Protein AF-A0A843VRI3-F1 (afdb_monomer_lite)

Secondary structure (DSSP, 8-state):
------HHHHHHHT---SS-S--EEEETSTTSEEEETT--GGG-EEEEEEEPTTS-EEEEEEE--TT--S-------TT--TTTTHHHHHHHHH-

Foldseek 3Di:
DDDCPDPVVVVVQADADVVHLWDWDADPPDPGFIDIPPDDPVQQKGWDFDADPVRDTDIDIDGDAPPDPDDDDDDDGGNYDVNVCVVVSSVVNVD

Radius of gyration: 16.34 Å; chains: 1; bounding box: 32×33×50 Å

pLDDT: mean 81.92, std 13.74, range [41.56, 94.38]

Structure (mmCIF, N/CA/C/O backbone):
data_AF-A0A843VRI3-F1
#
_entry.id   AF-A0A843VRI3-F1
#
loop_
_atom_site.group_PDB
_atom_site.id
_atom_site.type_symbol
_atom_site.label_atom_id
_atom_site.label_alt_id
_atom_site.label_comp_id
_atom_site.label_asym_id
_atom_site.label_entity_id
_atom_site.label_seq_id
_atom_site.pdbx_PDB_ins_code
_atom_site.Cartn_x
_atom_site.Cartn_y
_atom_site.Cartn_z
_atom_site.occupancy
_atom_site.B_iso_or_equiv
_atom_site.auth_seq_id
_atom_site.auth_comp_id
_atom_site.auth_asym_id
_atom_site.auth_atom_id
_atom_site.pdbx_PDB_model_num
ATOM 1 N N . MET A 1 1 ? -21.306 -11.605 30.593 1.00 41.56 1 MET A N 1
ATOM 2 C CA . MET A 1 1 ? -20.151 -10.973 31.266 1.00 41.56 1 MET A CA 1
ATOM 3 C C . MET A 1 1 ? -18.901 -11.431 30.526 1.00 41.56 1 MET A C 1
ATOM 5 O O . MET A 1 1 ? -18.430 -12.527 30.772 1.00 41.56 1 MET A O 1
ATOM 9 N N . GLY A 1 2 ? -18.467 -10.693 29.505 1.00 47.66 2 GLY A N 1
ATOM 10 C CA . GLY A 1 2 ? -17.396 -11.14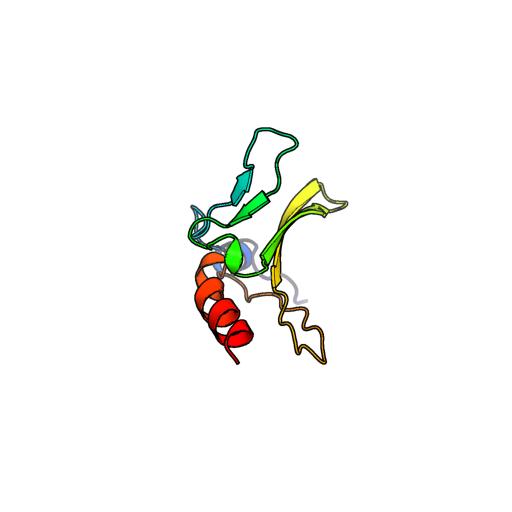8 28.613 1.00 47.66 2 GLY A CA 1
ATOM 11 C C . GLY A 1 2 ? -17.222 -10.186 27.453 1.00 47.66 2 GLY A C 1
ATOM 12 O O . GLY A 1 2 ? -17.830 -10.391 26.417 1.00 47.66 2 GLY A O 1
ATOM 13 N N . ASN A 1 3 ? -16.499 -9.089 27.677 1.00 48.75 3 ASN A N 1
ATOM 14 C CA . ASN A 1 3 ? -16.013 -8.213 26.605 1.00 48.75 3 ASN A CA 1
ATOM 15 C C . ASN A 1 3 ? -14.951 -7.238 27.131 1.00 48.75 3 ASN A C 1
ATOM 17 O O . ASN A 1 3 ? -15.012 -6.032 26.923 1.00 48.75 3 ASN A O 1
ATOM 21 N N . VAL A 1 4 ? -13.963 -7.774 27.849 1.00 49.62 4 VAL A N 1
ATOM 22 C CA . VAL A 1 4 ? -12.747 -7.027 28.183 1.00 49.62 4 VAL A CA 1
ATOM 23 C C . VAL A 1 4 ? -11.574 -7.771 27.566 1.00 49.62 4 VAL A C 1
ATOM 25 O O . VAL A 1 4 ? -10.781 -8.412 28.247 1.00 49.62 4 VAL A O 1
ATOM 28 N N . THR A 1 5 ? -11.471 -7.721 26.240 1.00 49.28 5 THR A N 1
ATOM 29 C CA . THR A 1 5 ? -10.162 -7.883 25.610 1.00 49.28 5 THR A CA 1
ATOM 30 C C . THR A 1 5 ? -9.326 -6.694 26.073 1.00 49.28 5 THR A C 1
ATOM 32 O O . THR A 1 5 ? -9.584 -5.555 25.688 1.00 49.28 5 THR A O 1
ATOM 35 N N . SER A 1 6 ? -8.403 -6.958 26.998 1.00 58.84 6 SER A N 1
ATOM 36 C CA . SER A 1 6 ? -7.466 -5.991 27.571 1.00 58.84 6 SER A CA 1
ATOM 37 C C . SER A 1 6 ? -6.903 -5.060 26.489 1.00 58.84 6 SER A C 1
ATOM 39 O O . SER A 1 6 ? -6.397 -5.527 25.468 1.00 58.84 6 SER A O 1
ATOM 41 N N . SER A 1 7 ? -6.954 -3.744 26.718 1.00 59.06 7 SER A N 1
ATOM 42 C CA . SER A 1 7 ? -6.395 -2.721 25.816 1.00 59.06 7 SER A CA 1
ATOM 43 C C . SER A 1 7 ? -4.907 -2.941 25.511 1.00 59.06 7 SER A C 1
ATOM 45 O O . SER A 1 7 ? -4.405 -2.464 24.498 1.00 59.06 7 SER A O 1
ATOM 47 N N . VAL A 1 8 ? -4.210 -3.698 26.361 1.00 58.34 8 VAL A N 1
ATOM 48 C CA . VAL A 1 8 ? -2.820 -4.119 26.177 1.00 58.34 8 VAL A CA 1
ATOM 49 C C . VAL A 1 8 ? -2.715 -5.250 25.152 1.00 58.34 8 VAL A C 1
ATOM 51 O O . VAL A 1 8 ? -1.881 -5.169 24.259 1.00 58.34 8 VAL A O 1
ATOM 54 N N . ALA A 1 9 ? -3.589 -6.260 25.207 1.00 55.56 9 ALA A N 1
ATOM 55 C CA . ALA A 1 9 ? -3.618 -7.335 24.211 1.00 55.56 9 ALA A CA 1
ATOM 56 C C . ALA A 1 9 ? -3.995 -6.806 22.818 1.00 55.56 9 ALA A C 1
ATOM 58 O O . ALA A 1 9 ? -3.418 -7.245 21.829 1.00 55.56 9 ALA A O 1
ATOM 59 N N . ALA A 1 10 ? -4.889 -5.810 22.750 1.00 58.91 10 ALA A N 1
ATOM 60 C CA . ALA A 1 10 ? -5.132 -5.067 21.518 1.00 58.91 10 ALA A CA 1
ATOM 61 C C . ALA A 1 10 ? -3.839 -4.386 21.045 1.00 58.91 10 ALA A C 1
ATOM 63 O O . ALA A 1 10 ? -3.368 -4.667 19.953 1.00 58.91 10 ALA A O 1
ATOM 64 N N . LYS A 1 11 ? -3.188 -3.577 21.888 1.00 56.34 11 LYS A N 1
ATOM 65 C CA . LYS A 1 11 ? -1.933 -2.911 21.508 1.00 56.34 11 LYS A CA 1
ATOM 66 C C . LYS A 1 11 ? -0.888 -3.893 20.953 1.00 56.34 11 LYS A C 1
ATOM 68 O O . LYS A 1 11 ? -0.366 -3.628 19.883 1.00 56.34 11 LYS A O 1
ATOM 73 N N . PHE A 1 12 ? -0.675 -5.054 21.583 1.00 50.97 12 PHE A N 1
ATOM 74 C CA . PHE A 1 12 ? 0.296 -6.064 21.126 1.00 50.97 12 PHE A CA 1
ATOM 75 C C . PHE A 1 12 ? -0.115 -6.890 19.898 1.00 50.97 12 PHE A C 1
ATOM 77 O O . PHE A 1 12 ? 0.762 -7.328 19.160 1.00 50.97 12 PHE A O 1
ATOM 84 N N . ALA A 1 13 ? -1.409 -7.093 19.643 1.00 53.44 13 ALA A N 1
ATOM 85 C CA . ALA A 1 13 ? -1.882 -7.821 18.462 1.00 53.44 13 ALA A CA 1
ATOM 86 C C . ALA A 1 13 ? -1.879 -6.970 17.175 1.00 53.44 13 ALA A C 1
ATOM 88 O O . ALA A 1 13 ? -2.104 -7.507 16.091 1.00 53.44 13 ALA A O 1
ATOM 89 N N . PHE A 1 14 ? -1.644 -5.655 17.290 1.00 59.28 14 PHE A N 1
ATOM 90 C CA . PHE A 1 14 ? -1.824 -4.680 16.211 1.00 59.28 14 PHE A CA 1
ATOM 91 C C . PHE A 1 14 ? -0.635 -3.723 16.042 1.00 59.28 14 PHE A C 1
ATOM 93 O O . PHE A 1 14 ? -0.859 -2.597 15.614 1.00 59.28 14 PHE A O 1
ATOM 100 N N . PHE A 1 15 ? 0.602 -4.105 16.380 1.00 65.50 15 PHE A N 1
ATOM 101 C CA . PHE A 1 15 ? 1.770 -3.270 16.067 1.00 65.50 15 PHE A CA 1
ATOM 102 C C . PHE A 1 15 ? 2.259 -3.574 14.642 1.00 65.50 15 PHE A C 1
ATOM 104 O O . PHE A 1 15 ? 3.001 -4.542 14.464 1.00 65.50 15 PHE A O 1
ATOM 111 N N . PRO A 1 16 ? 1.839 -2.814 13.607 1.00 68.25 16 PRO A N 1
ATOM 112 C CA . PRO A 1 16 ? 2.550 -2.834 12.339 1.00 68.25 16 PRO A CA 1
ATOM 113 C C . PRO A 1 16 ? 3.996 -2.357 12.559 1.00 68.25 16 PRO A C 1
ATOM 115 O O . PRO A 1 16 ? 4.288 -1.740 13.590 1.00 68.25 16 PRO A O 1
ATOM 118 N N . PRO A 1 17 ? 4.899 -2.626 11.608 1.00 78.25 17 PRO A N 1
ATOM 119 C CA . PRO A 1 17 ? 6.267 -2.127 11.667 1.00 78.25 17 PRO A CA 1
ATOM 120 C C . PRO A 1 17 ? 6.318 -0.614 11.937 1.00 78.25 17 PRO A C 1
ATOM 122 O O . PRO A 1 17 ? 5.616 0.161 11.283 1.00 78.25 17 PRO A O 1
ATOM 125 N N . ASP A 1 18 ? 7.146 -0.206 12.902 1.00 80.94 18 ASP A N 1
ATOM 126 C CA . ASP A 1 18 ? 7.454 1.196 13.196 1.00 80.94 18 ASP A CA 1
ATOM 127 C C . ASP A 1 18 ? 8.987 1.380 13.236 1.00 80.94 18 ASP A C 1
ATOM 129 O O . ASP A 1 18 ? 9.639 0.841 14.138 1.00 80.94 18 ASP A 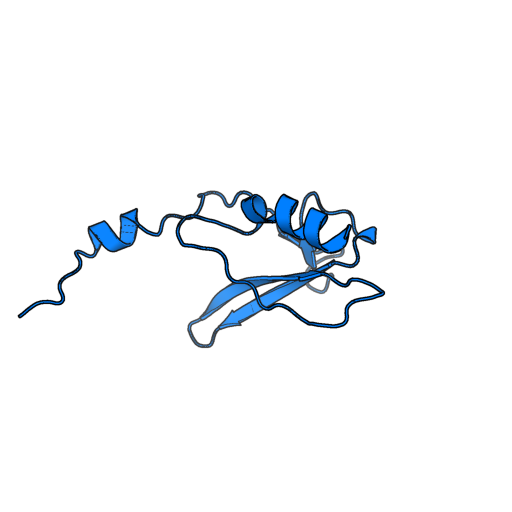O 1
ATOM 133 N N . PRO A 1 19 ? 9.592 2.075 12.252 1.00 87.00 19 PRO A N 1
ATOM 134 C CA . PRO A 1 19 ? 8.933 2.747 11.130 1.00 87.00 19 PRO A CA 1
ATOM 135 C C . PRO A 1 19 ? 8.316 1.755 10.119 1.00 87.00 19 PRO A C 1
ATOM 137 O O . PRO A 1 19 ? 8.755 0.602 10.051 1.00 87.00 19 PRO A O 1
ATOM 140 N N . PRO A 1 20 ? 7.333 2.192 9.304 1.00 89.19 20 PRO A N 1
ATOM 141 C CA . PRO A 1 20 ? 6.782 1.374 8.227 1.00 89.19 20 PRO A CA 1
ATOM 142 C C . PRO A 1 20 ? 7.880 0.846 7.302 1.00 89.19 20 PRO A C 1
ATOM 144 O O . PRO A 1 20 ? 8.840 1.554 6.994 1.00 89.19 20 PRO A O 1
ATOM 147 N N . THR A 1 21 ? 7.718 -0.372 6.791 1.00 91.62 21 THR A N 1
ATOM 148 C CA . THR A 1 21 ? 8.691 -0.989 5.872 1.00 91.62 21 THR A CA 1
ATOM 149 C C . THR A 1 21 ? 8.587 -0.463 4.439 1.00 91.62 21 THR A C 1
ATOM 151 O O . THR A 1 21 ? 9.314 -0.905 3.551 1.00 91.62 21 THR A O 1
ATOM 154 N N . TYR A 1 22 ? 7.701 0.506 4.204 1.00 92.12 22 TYR A N 1
ATOM 155 C CA . TYR A 1 22 ? 7.511 1.170 2.925 1.00 92.12 22 TYR A CA 1
ATOM 156 C C . TYR A 1 22 ? 7.620 2.688 3.045 1.00 92.12 22 TYR A C 1
ATOM 158 O O . TYR A 1 22 ? 7.321 3.282 4.079 1.00 92.12 22 TYR A O 1
ATOM 166 N N . GLY A 1 23 ? 8.002 3.323 1.938 1.00 92.06 23 GLY A N 1
ATOM 167 C CA . GLY A 1 23 ? 8.016 4.775 1.797 1.00 92.06 23 GLY A CA 1
ATOM 168 C C . GLY A 1 23 ? 7.025 5.233 0.735 1.00 92.06 23 GLY A C 1
ATOM 169 O O . GLY A 1 23 ? 6.867 4.580 -0.296 1.00 92.06 23 GLY A O 1
ATOM 170 N N . VAL A 1 24 ? 6.390 6.380 0.962 1.00 92.31 24 VAL A N 1
ATOM 171 C CA . VAL A 1 24 ? 5.593 7.077 -0.053 1.00 92.31 24 VAL A CA 1
ATOM 172 C C . VAL A 1 24 ? 6.102 8.501 -0.166 1.00 92.31 24 VAL A C 1
ATOM 174 O O . VAL A 1 24 ? 6.293 9.172 0.846 1.00 92.31 24 VAL A O 1
ATOM 177 N N . PHE A 1 25 ? 6.316 8.966 -1.391 1.00 90.81 25 PHE A N 1
ATOM 178 C CA . PHE A 1 25 ? 6.788 10.320 -1.657 1.00 90.81 25 PHE A CA 1
ATOM 179 C C . PHE A 1 25 ? 6.021 10.942 -2.821 1.00 90.81 25 PHE A C 1
ATOM 181 O O . PHE A 1 25 ? 5.449 10.232 -3.649 1.00 90.81 25 PHE A O 1
ATOM 188 N N . ARG A 1 26 ? 5.990 12.276 -2.871 1.00 90.75 26 ARG A N 1
ATOM 189 C CA . ARG A 1 26 ? 5.444 13.022 -4.007 1.00 90.75 26 ARG A CA 1
ATOM 190 C C . ARG A 1 26 ? 6.568 13.448 -4.933 1.00 90.75 26 ARG A C 1
ATOM 192 O O . ARG A 1 26 ? 7.539 14.055 -4.484 1.00 90.75 26 ARG A O 1
ATOM 199 N N . GLU A 1 27 ? 6.427 13.150 -6.217 1.00 83.50 27 GLU A N 1
ATOM 200 C CA . GLU A 1 27 ? 7.334 13.662 -7.242 1.00 83.50 27 GLU A CA 1
ATOM 201 C C . GLU A 1 27 ? 6.860 15.052 -7.692 1.00 83.50 27 GLU A C 1
ATOM 203 O O . GLU A 1 27 ? 5.738 15.197 -8.168 1.00 83.50 27 GLU A O 1
ATOM 208 N N . GLY A 1 28 ? 7.701 16.083 -7.541 1.00 80.25 28 GLY A N 1
ATOM 209 C CA . GLY A 1 28 ? 7.400 17.441 -8.023 1.00 80.25 28 GLY A CA 1
ATOM 210 C C . GLY A 1 28 ? 6.726 18.395 -7.025 1.00 80.25 28 GLY A C 1
ATOM 211 O O . GLY A 1 28 ? 6.268 19.456 -7.436 1.00 80.25 28 GLY A O 1
ATOM 212 N N . GLY A 1 29 ? 6.693 18.069 -5.727 1.00 77.88 29 GLY A N 1
ATOM 213 C CA . GLY A 1 29 ? 6.146 18.942 -4.674 1.00 77.88 29 GLY A CA 1
ATOM 214 C C . GLY A 1 29 ? 4.756 18.523 -4.187 1.00 77.88 29 GLY A C 1
ATOM 215 O O . GLY A 1 29 ? 4.346 17.380 -4.381 1.00 77.88 29 GLY A O 1
ATOM 216 N N . ASP A 1 30 ? 4.036 19.425 -3.516 1.00 76.75 30 ASP A N 1
ATOM 217 C CA . ASP A 1 30 ? 2.788 19.087 -2.808 1.00 76.75 30 ASP A CA 1
ATOM 218 C C . ASP A 1 30 ? 1.634 18.638 -3.718 1.00 76.75 30 ASP A C 1
ATOM 220 O O . ASP A 1 30 ? 0.835 17.799 -3.298 1.00 76.75 30 ASP A O 1
ATOM 224 N N . ASP A 1 31 ? 1.609 19.098 -4.970 1.00 78.81 31 ASP A N 1
ATOM 225 C CA . ASP A 1 31 ? 0.632 18.686 -5.993 1.00 78.81 31 ASP A CA 1
ATOM 226 C C . ASP A 1 31 ? 1.136 17.528 -6.875 1.00 78.81 31 ASP A C 1
ATOM 228 O O . ASP A 1 31 ? 0.493 17.124 -7.847 1.00 78.81 31 ASP A O 1
ATOM 232 N N . GLY A 1 32 ? 2.306 16.986 -6.537 1.00 82.12 32 GLY A N 1
ATOM 233 C CA . GLY A 1 32 ? 2.937 15.876 -7.230 1.00 82.12 32 GLY A CA 1
ATOM 234 C C . GLY A 1 32 ? 2.177 14.559 -7.094 1.00 82.12 32 GLY A C 1
ATOM 235 O O . GLY A 1 32 ? 1.516 14.287 -6.084 1.00 82.12 32 GLY A O 1
ATOM 236 N N . ARG A 1 33 ? 2.318 13.683 -8.097 1.00 86.75 33 ARG A N 1
ATOM 237 C CA . ARG A 1 33 ? 1.800 12.310 -8.015 1.00 86.75 33 ARG A CA 1
ATOM 238 C C . ARG A 1 33 ? 2.513 11.569 -6.882 1.00 86.75 33 ARG A C 1
ATOM 240 O O . ARG A 1 33 ? 3.693 11.795 -6.624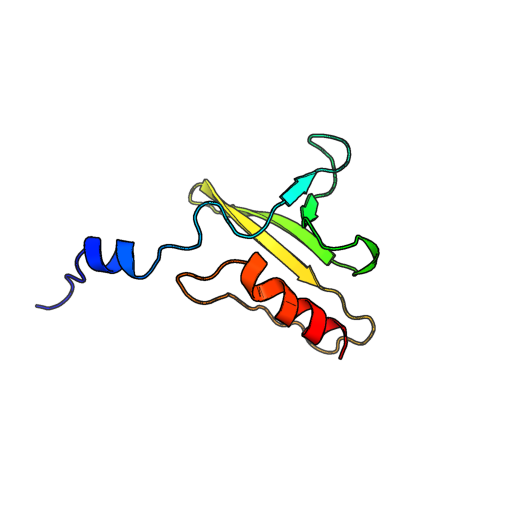 1.00 86.75 33 ARG A O 1
ATOM 247 N N . LEU A 1 34 ? 1.784 10.695 -6.189 1.00 91.62 34 LEU A N 1
ATOM 248 C CA . LEU A 1 34 ? 2.352 9.840 -5.149 1.00 91.62 34 LEU A CA 1
ATOM 249 C C . LEU A 1 34 ? 3.021 8.612 -5.771 1.00 91.62 34 LEU A C 1
ATOM 251 O O . LEU A 1 34 ? 2.455 7.962 -6.653 1.00 91.62 34 LEU A O 1
ATOM 255 N N . HIS A 1 35 ? 4.195 8.274 -5.249 1.00 90.38 35 HIS A N 1
ATOM 256 C CA . HIS A 1 35 ? 4.999 7.126 -5.649 1.00 90.38 35 HIS A CA 1
ATOM 257 C C . HIS A 1 35 ? 5.339 6.265 -4.441 1.00 90.38 35 HIS A C 1
ATOM 259 O O . HIS A 1 35 ? 5.524 6.764 -3.331 1.00 90.38 35 HIS A O 1
ATOM 265 N N . PHE A 1 36 ? 5.440 4.960 -4.679 1.00 91.25 36 PHE A N 1
ATOM 266 C CA . PHE A 1 36 ? 5.842 3.983 -3.680 1.00 91.25 36 PHE A CA 1
ATOM 267 C C . PHE A 1 36 ? 7.346 3.736 -3.820 1.00 91.25 36 PHE A C 1
ATOM 269 O O . PHE A 1 36 ? 7.829 3.404 -4.904 1.00 91.25 36 PHE A O 1
ATOM 276 N N . ALA A 1 37 ? 8.101 3.916 -2.741 1.00 88.25 37 ALA A N 1
ATOM 277 C CA . ALA A 1 37 ? 9.548 3.740 -2.748 1.00 88.25 37 ALA A CA 1
ATOM 278 C C . ALA A 1 37 ? 9.930 2.299 -3.120 1.00 88.25 37 ALA A C 1
ATOM 280 O O . ALA A 1 37 ? 9.360 1.342 -2.607 1.00 88.25 37 ALA A O 1
ATOM 281 N N . GLY A 1 38 ? 10.897 2.146 -4.028 1.00 81.81 38 GLY A N 1
ATOM 282 C CA . GLY A 1 38 ? 11.331 0.833 -4.520 1.00 81.81 38 GLY A CA 1
ATOM 283 C C . GLY A 1 38 ? 10.430 0.215 -5.597 1.00 81.81 38 GLY A C 1
ATOM 284 O O . GLY A 1 38 ? 10.758 -0.848 -6.121 1.00 81.81 38 GLY A O 1
ATOM 285 N N . VAL A 1 39 ? 9.333 0.877 -5.982 1.00 83.81 39 VAL A N 1
ATOM 286 C CA . VAL A 1 39 ? 8.496 0.472 -7.118 1.00 83.81 39 VAL A CA 1
ATOM 287 C C . VAL A 1 39 ? 8.744 1.411 -8.284 1.00 83.81 39 VAL A C 1
ATOM 289 O O . VAL A 1 39 ? 8.424 2.597 -8.234 1.00 83.81 39 VAL A O 1
ATOM 292 N N . SER A 1 40 ? 9.307 0.865 -9.355 1.00 74.00 40 SER A N 1
ATOM 293 C CA . SER A 1 40 ? 9.518 1.600 -10.595 1.00 74.00 40 SER A CA 1
ATOM 294 C C . SER A 1 40 ? 8.178 2.035 -11.217 1.00 74.00 40 SER A C 1
ATOM 296 O O . SER A 1 40 ? 7.189 1.294 -11.197 1.00 74.00 40 SER A O 1
ATOM 298 N N . ALA A 1 41 ? 8.129 3.258 -11.757 1.00 65.94 41 ALA A N 1
ATOM 299 C CA . ALA A 1 41 ? 6.900 3.877 -12.271 1.00 65.94 41 ALA A CA 1
ATOM 300 C C . ALA A 1 41 ? 6.268 3.125 -13.465 1.00 65.94 41 ALA A C 1
ATOM 302 O O . ALA A 1 41 ? 5.074 3.262 -13.729 1.00 65.94 41 ALA A O 1
ATOM 303 N N . ASP A 1 42 ? 7.043 2.290 -14.156 1.00 67.12 42 ASP A N 1
ATOM 304 C CA . ASP A 1 42 ? 6.624 1.405 -15.250 1.00 67.12 42 ASP A CA 1
ATOM 305 C C . ASP A 1 42 ? 5.741 0.232 -14.786 1.00 67.12 42 ASP A C 1
ATOM 307 O O . ASP A 1 42 ? 5.083 -0.424 -15.600 1.00 67.12 42 ASP A O 1
ATOM 311 N N . LYS A 1 43 ? 5.654 -0.032 -13.475 1.00 68.81 43 LYS A N 1
ATOM 312 C CA . LYS A 1 43 ? 4.829 -1.130 -12.950 1.00 68.81 43 LYS A CA 1
ATOM 313 C C . LYS A 1 43 ? 3.316 -0.878 -13.013 1.00 68.81 43 LYS A C 1
ATOM 315 O O . LYS A 1 43 ? 2.5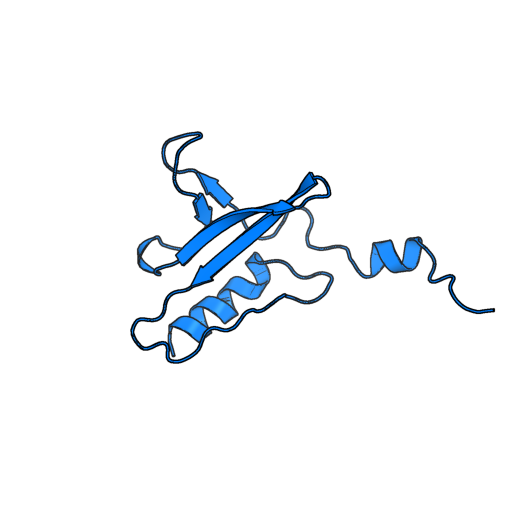63 -1.778 -12.646 1.00 68.81 43 LYS A O 1
ATOM 320 N N . ASN A 1 44 ? 2.854 0.251 -13.566 1.00 83.75 44 ASN A N 1
ATOM 321 C CA . ASN A 1 44 ? 1.432 0.625 -13.663 1.00 83.75 44 ASN A CA 1
ATOM 322 C C . ASN A 1 44 ? 0.726 0.602 -12.299 1.00 83.75 44 ASN A C 1
ATOM 324 O O . ASN A 1 44 ? -0.359 0.032 -12.150 1.00 83.75 44 ASN A O 1
ATOM 328 N N . VAL A 1 45 ? 1.375 1.206 -11.305 1.00 89.69 45 VAL A N 1
ATOM 329 C CA . VAL A 1 45 ? 0.859 1.325 -9.941 1.00 89.69 45 VAL A CA 1
ATOM 330 C C . VAL A 1 45 ? 0.455 2.764 -9.683 1.00 89.69 45 VAL A C 1
ATOM 332 O O . VAL A 1 45 ? 1.244 3.683 -9.905 1.00 89.69 45 VAL A O 1
ATOM 335 N N . ASP A 1 46 ? -0.761 2.957 -9.189 1.00 91.00 46 ASP A N 1
ATOM 336 C CA . ASP A 1 46 ? -1.196 4.229 -8.623 1.00 91.00 46 ASP A CA 1
ATOM 337 C C . ASP A 1 46 ? -1.145 4.161 -7.106 1.00 91.00 46 ASP A C 1
ATOM 339 O O . ASP A 1 46 ? -1.651 3.215 -6.501 1.00 91.00 46 ASP A O 1
ATOM 343 N N . VAL A 1 47 ? -0.550 5.173 -6.485 1.00 93.12 47 VAL A N 1
ATOM 344 C CA . VAL A 1 47 ? -0.529 5.309 -5.031 1.00 93.12 47 VAL A CA 1
ATOM 345 C C . VAL A 1 47 ? -1.506 6.400 -4.631 1.00 93.12 47 VAL A C 1
ATOM 347 O O . VAL A 1 47 ? -1.517 7.489 -5.203 1.00 93.12 47 VAL A O 1
ATOM 350 N N . HIS A 1 48 ? -2.322 6.106 -3.629 1.00 92.75 48 HIS A N 1
ATOM 351 C CA . HIS A 1 48 ? -3.330 7.010 -3.103 1.00 92.75 48 HIS A CA 1
ATOM 352 C C . HIS A 1 48 ? -3.123 7.213 -1.608 1.00 92.75 48 HIS A C 1
ATOM 354 O O . HIS A 1 48 ? -2.801 6.273 -0.882 1.00 92.75 48 HIS A O 1
ATOM 360 N N . LEU A 1 49 ? -3.358 8.441 -1.152 1.00 93.00 49 LEU A N 1
ATOM 361 C CA . LEU A 1 49 ? -3.475 8.774 0.260 1.00 93.00 49 LEU A CA 1
ATOM 362 C C . LEU A 1 49 ? -4.935 9.133 0.530 1.00 93.00 49 LEU A C 1
ATOM 364 O O . LEU A 1 49 ? -5.427 10.150 0.049 1.00 93.00 49 LEU A O 1
ATOM 368 N N . LEU A 1 50 ? -5.635 8.256 1.238 1.00 93.56 50 LEU A N 1
ATOM 369 C CA . LEU A 1 50 ? -7.063 8.359 1.505 1.00 93.56 50 LEU A CA 1
ATOM 370 C C . LEU A 1 50 ? -7.287 8.928 2.901 1.00 93.56 50 LEU A C 1
ATOM 372 O O . LEU A 1 50 ? -6.761 8.402 3.881 1.00 93.56 50 LEU A O 1
ATOM 376 N N . GLU A 1 51 ? -8.107 9.966 3.000 1.00 94.31 51 GLU A N 1
ATOM 377 C CA . GLU A 1 51 ? -8.541 10.512 4.282 1.00 94.31 51 GLU A CA 1
ATOM 378 C C . GLU A 1 51 ? -9.861 9.876 4.704 1.00 94.31 51 GLU A C 1
ATOM 380 O O . GLU A 1 51 ? -10.862 9.885 3.986 1.00 94.31 51 GLU A O 1
ATOM 385 N N . THR A 1 52 ? -9.864 9.289 5.894 1.00 92.06 52 THR A N 1
ATOM 386 C CA . THR A 1 52 ? -11.078 8.741 6.494 1.00 92.06 52 THR A CA 1
ATOM 387 C C . THR A 1 52 ? -11.860 9.838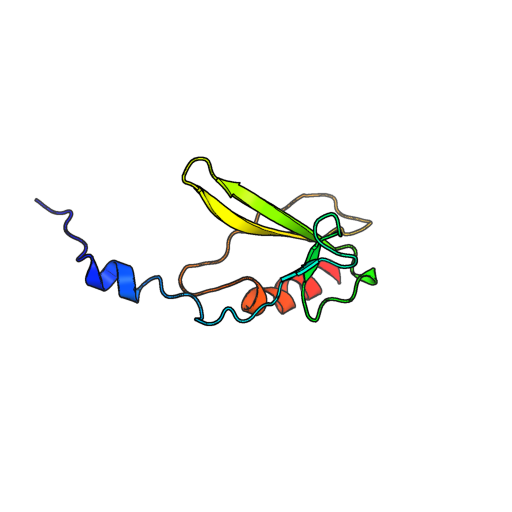 7.207 1.00 92.06 52 THR A C 1
ATOM 389 O O . THR A 1 52 ? -11.291 10.813 7.694 1.00 92.06 52 THR A O 1
ATOM 392 N N . LYS A 1 53 ? -13.171 9.633 7.390 1.00 94.38 53 LYS A N 1
ATOM 393 C CA . LYS A 1 53 ? -14.020 10.548 8.179 1.00 94.38 53 LYS A CA 1
ATOM 394 C C . LYS A 1 53 ? -13.527 10.752 9.621 1.00 94.38 53 LYS A C 1
ATOM 396 O O . LYS A 1 53 ? -13.866 11.752 10.237 1.00 94.38 53 LYS A O 1
ATOM 401 N N . GLY A 1 54 ? -12.753 9.803 10.155 1.00 92.50 54 GLY A N 1
ATOM 402 C CA . GLY A 1 54 ? -12.146 9.880 11.486 1.00 92.50 54 GLY A CA 1
ATOM 403 C C . GLY A 1 54 ? -10.799 10.609 11.534 1.00 92.50 54 GLY A C 1
ATOM 404 O O . GLY A 1 54 ? -10.161 10.590 12.578 1.00 92.50 54 GLY A O 1
ATOM 405 N N . GLY A 1 55 ? -10.335 11.199 10.426 1.00 92.50 55 GLY A N 1
ATOM 406 C CA . GLY A 1 55 ? -9.065 11.932 10.357 1.00 92.50 55 GLY A CA 1
ATOM 407 C C . GLY A 1 55 ? -7.821 11.061 10.146 1.00 92.50 55 GLY A C 1
ATOM 408 O O . GLY A 1 55 ? -6.714 11.588 10.063 1.00 92.50 55 GLY A O 1
ATOM 409 N N . ASN A 1 56 ? -7.968 9.737 10.023 1.00 89.56 56 ASN A N 1
ATOM 410 C CA . ASN A 1 56 ? -6.845 8.861 9.684 1.00 89.56 56 ASN A CA 1
ATOM 411 C C . ASN A 1 56 ? -6.516 8.960 8.196 1.00 89.56 56 ASN A C 1
ATOM 413 O O . ASN A 1 56 ? -7.429 9.007 7.367 1.00 89.56 56 ASN A O 1
ATOM 417 N N . ARG A 1 57 ? -5.222 8.903 7.874 1.00 91.12 57 ARG A N 1
ATOM 418 C CA . ARG A 1 57 ? -4.711 8.805 6.504 1.00 91.12 57 ARG A CA 1
ATOM 419 C C . ARG A 1 57 ? -4.298 7.367 6.215 1.00 91.12 57 ARG A C 1
ATOM 421 O O . ARG A 1 57 ? -3.538 6.788 6.984 1.00 91.12 57 ARG A O 1
ATOM 428 N N . ILE A 1 58 ? -4.798 6.804 5.121 1.00 92.38 58 ILE A N 1
ATOM 429 C CA . ILE A 1 58 ? -4.535 5.427 4.696 1.00 92.38 58 ILE A CA 1
ATOM 430 C C . ILE A 1 58 ? -3.831 5.468 3.347 1.00 92.38 58 ILE A C 1
ATOM 432 O O . ILE A 1 58 ? -4.334 6.073 2.402 1.00 92.38 58 ILE A O 1
ATOM 436 N N . VAL A 1 59 ? -2.682 4.808 3.244 1.00 93.50 59 VAL A N 1
ATOM 437 C CA . VAL A 1 59 ? -2.031 4.582 1.952 1.00 93.50 59 VAL A CA 1
ATOM 438 C C . VAL A 1 59 ? -2.699 3.390 1.273 1.00 93.50 59 VAL A C 1
ATOM 440 O O . VAL A 1 59 ? -2.895 2.349 1.894 1.00 93.50 59 VAL A O 1
ATOM 443 N N . ALA A 1 60 ? -3.030 3.532 -0.005 1.00 94.19 60 ALA A N 1
ATOM 444 C CA . ALA A 1 60 ? -3.529 2.452 -0.845 1.00 94.19 60 ALA A CA 1
ATOM 445 C C . ALA A 1 60 ? -2.746 2.403 -2.160 1.00 94.19 60 ALA A C 1
ATOM 447 O O . ALA A 1 60 ? -2.305 3.436 -2.665 1.00 94.19 60 ALA A O 1
ATOM 448 N N . THR A 1 61 ? -2.590 1.206 -2.723 1.00 92.75 61 THR A N 1
ATOM 449 C CA . THR A 1 61 ? -1.964 1.008 -4.036 1.00 92.75 61 THR A CA 1
ATOM 450 C C . THR A 1 61 ? -2.938 0.306 -4.974 1.00 92.75 61 THR A C 1
ATOM 452 O O . THR A 1 61 ? -3.605 -0.652 -4.586 1.00 92.75 61 THR A O 1
ATOM 455 N N . PHE A 1 62 ? -3.045 0.797 -6.205 1.00 92.12 62 PHE A N 1
ATOM 456 C CA . PHE A 1 62 ? -3.863 0.205 -7.254 1.00 92.12 62 PHE A CA 1
ATOM 457 C C . PHE A 1 62 ? -2.957 -0.299 -8.373 1.00 92.12 62 PHE A C 1
ATOM 459 O O . PHE A 1 62 ? -2.289 0.481 -9.050 1.00 92.12 62 PHE A O 1
ATOM 466 N N . TRP A 1 63 ? -2.922 -1.617 -8.541 1.00 90.56 63 TRP A N 1
ATOM 467 C CA . TRP A 1 63 ? -2.051 -2.306 -9.487 1.00 90.56 63 TRP A CA 1
ATOM 468 C C . TRP A 1 63 ? -2.851 -2.673 -10.731 1.00 90.56 63 TRP A C 1
ATOM 470 O O . TRP A 1 63 ? -3.818 -3.432 -10.650 1.00 90.56 63 TRP A O 1
ATOM 480 N N . ARG A 1 64 ? -2.466 -2.137 -11.892 1.00 88.62 64 ARG A N 1
ATOM 481 C CA . ARG A 1 64 ? -3.165 -2.419 -13.152 1.00 88.62 64 ARG A CA 1
ATOM 482 C C . ARG A 1 64 ? -2.471 -3.541 -13.911 1.00 88.62 64 ARG A C 1
ATOM 484 O O . ARG A 1 64 ? -1.285 -3.440 -14.228 1.00 88.62 64 ARG A O 1
ATOM 491 N N . HIS A 1 65 ? -3.240 -4.561 -14.284 1.00 86.94 65 HIS A N 1
ATOM 492 C CA . HIS A 1 65 ? -2.806 -5.595 -15.217 1.00 86.94 65 HIS A CA 1
ATOM 493 C C . HIS A 1 65 ? -3.545 -5.437 -16.560 1.00 86.94 65 HIS A C 1
ATOM 495 O O . HIS A 1 65 ? -4.776 -5.350 -16.550 1.00 86.94 65 HIS A O 1
ATOM 501 N N . PRO A 1 66 ? -2.851 -5.405 -17.718 1.00 86.06 66 PRO A N 1
ATOM 502 C CA . PRO A 1 66 ? -3.484 -5.151 -19.020 1.00 86.06 66 PRO A CA 1
ATOM 503 C C . PRO A 1 66 ? -4.598 -6.136 -19.391 1.00 86.06 66 PRO A C 1
ATOM 505 O O . PRO A 1 66 ? -5.519 -5.771 -20.114 1.00 86.06 66 PRO A O 1
ATOM 508 N N . MET A 1 67 ? -4.517 -7.372 -18.892 1.00 88.19 67 MET A N 1
ATOM 509 C CA . MET A 1 67 ? -5.479 -8.446 -19.168 1.00 88.19 67 MET A CA 1
ATOM 510 C C . MET A 1 67 ? -6.362 -8.776 -17.952 1.00 88.19 67 MET A C 1
ATOM 512 O O . MET A 1 67 ? -6.928 -9.867 -17.876 1.00 88.19 67 MET A O 1
ATOM 516 N N . ALA A 1 68 ? -6.461 -7.871 -16.969 1.00 89.81 68 ALA A N 1
ATOM 517 C CA . ALA A 1 68 ? -7.292 -8.088 -15.787 1.00 89.81 68 ALA A CA 1
ATOM 518 C C . ALA A 1 68 ? -8.764 -8.311 -16.174 1.00 89.81 68 ALA A C 1
ATOM 520 O O . ALA A 1 68 ? -9.375 -7.493 -16.857 1.00 89.81 68 ALA A O 1
ATOM 521 N N . ARG A 1 69 ? -9.351 -9.411 -15.690 1.00 91.81 69 ARG A N 1
ATOM 522 C CA . ARG A 1 69 ? -10.788 -9.717 -15.843 1.00 91.81 69 ARG A CA 1
ATOM 523 C C . ARG A 1 69 ? -11.601 -9.430 -14.582 1.00 91.81 69 ARG A C 1
ATOM 525 O O . ARG A 1 69 ? -12.826 -9.452 -14.626 1.00 91.81 69 ARG A O 1
ATOM 532 N N . LEU A 1 70 ? -10.916 -9.231 -13.459 1.00 92.88 70 LEU A N 1
ATOM 533 C CA . LEU A 1 70 ? -11.478 -9.060 -12.125 1.00 92.88 70 LEU A CA 1
ATOM 534 C C . LEU A 1 70 ? -10.666 -7.998 -11.380 1.00 92.88 70 LEU A C 1
ATOM 536 O O . LEU A 1 70 ? -9.491 -7.783 -11.680 1.00 92.88 70 LEU A O 1
ATOM 540 N N . THR A 1 71 ? -11.284 -7.369 -10.385 1.00 92.75 71 THR A N 1
ATOM 541 C CA . THR A 1 71 ? -10.613 -6.458 -9.454 1.00 92.75 71 THR A CA 1
ATOM 542 C C . THR A 1 71 ? -10.683 -7.048 -8.055 1.00 92.75 71 THR A C 1
ATOM 544 O O . THR A 1 71 ? -11.770 -7.355 -7.567 1.00 92.75 71 THR A O 1
ATOM 547 N N . LEU A 1 72 ? -9.526 -7.206 -7.413 1.00 90.94 72 LEU A N 1
ATOM 548 C CA . LEU A 1 72 ? -9.417 -7.689 -6.041 1.00 90.94 72 LEU A CA 1
ATOM 549 C C . LEU A 1 72 ? -9.169 -6.506 -5.105 1.00 90.94 72 LEU A C 1
ATOM 551 O O . LEU A 1 72 ? -8.176 -5.796 -5.251 1.00 90.94 72 LEU A O 1
ATOM 555 N N . LEU A 1 73 ? -10.050 -6.324 -4.122 1.00 93.75 73 LEU A N 1
ATOM 556 C CA . LEU A 1 73 ? -9.757 -5.489 -2.965 1.00 93.75 73 LEU A CA 1
ATOM 557 C C . LEU A 1 73 ? -9.149 -6.379 -1.885 1.00 93.75 73 LEU A C 1
ATOM 559 O O . LEU A 1 73 ? -9.829 -7.239 -1.329 1.00 93.75 73 LEU A O 1
ATOM 563 N N . TYR A 1 74 ? -7.870 -6.166 -1.603 1.00 92.00 74 TYR A N 1
ATOM 564 C CA . TYR A 1 74 ? -7.145 -6.903 -0.582 1.00 92.00 74 TYR A CA 1
ATOM 565 C C . TYR A 1 74 ? -6.756 -5.972 0.566 1.00 92.00 74 TYR A C 1
ATOM 567 O O . TYR A 1 74 ? -6.232 -4.881 0.349 1.00 92.00 74 TYR A O 1
ATOM 575 N N . SER A 1 75 ? -7.004 -6.426 1.790 1.00 91.00 75 SER A N 1
ATOM 576 C CA . SER A 1 75 ? -6.549 -5.783 3.017 1.00 91.00 75 SER A CA 1
ATOM 577 C C . SER A 1 75 ? -5.643 -6.767 3.744 1.00 91.00 75 SER A C 1
ATOM 579 O O . SER A 1 75 ? -5.995 -7.939 3.891 1.00 91.00 75 SER A O 1
ATOM 581 N N . HIS A 1 76 ? -4.458 -6.307 4.138 1.00 90.50 76 HIS A N 1
ATOM 582 C CA . HIS A 1 76 ? -3.499 -7.143 4.847 1.00 90.50 76 HIS A CA 1
ATOM 583 C C . HIS A 1 76 ? -3.972 -7.449 6.273 1.00 90.50 76 HIS A C 1
ATOM 585 O O . HIS A 1 76 ? -4.844 -6.780 6.829 1.00 90.50 76 HIS A O 1
ATOM 591 N N . GLY A 1 77 ? -3.373 -8.478 6.872 1.00 86.00 77 GLY A N 1
ATOM 592 C CA . GLY A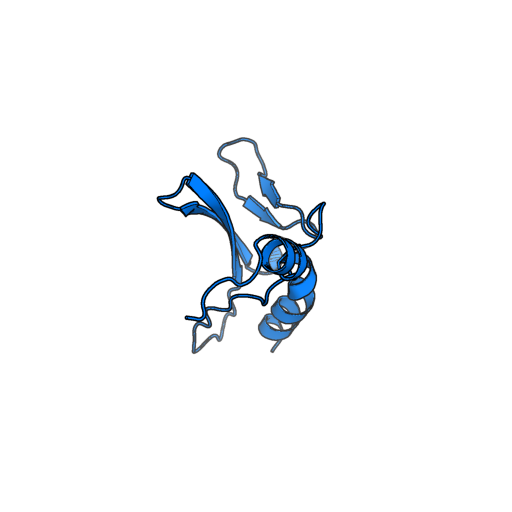 1 77 ? -3.625 -8.834 8.262 1.00 86.00 77 GLY A CA 1
ATOM 593 C C . GLY A 1 77 ? -3.091 -7.798 9.255 1.00 86.00 77 GLY A C 1
ATOM 594 O O . GLY A 1 77 ? -2.409 -6.832 8.901 1.00 86.00 77 GLY A O 1
ATOM 595 N N . ASN A 1 78 ? -3.386 -8.036 10.529 1.00 83.50 78 ASN A N 1
ATOM 596 C CA . ASN A 1 78 ? -2.795 -7.275 11.627 1.00 83.50 78 ASN A CA 1
ATOM 597 C C . ASN A 1 78 ? -1.278 -7.496 11.686 1.00 83.50 78 ASN A C 1
ATOM 599 O O . ASN A 1 78 ? -0.797 -8.551 11.277 1.00 83.50 78 ASN A O 1
ATOM 603 N N . ALA A 1 79 ? -0.547 -6.513 12.220 1.00 82.12 79 ALA A N 1
ATOM 604 C CA . ALA A 1 79 ? 0.918 -6.520 12.318 1.00 82.12 79 ALA A CA 1
ATOM 605 C C . ALA A 1 79 ? 1.662 -6.648 10.969 1.00 82.12 79 ALA A C 1
ATOM 607 O O . ALA A 1 79 ? 2.868 -6.885 10.955 1.00 82.12 79 ALA A O 1
ATOM 608 N N . ALA A 1 80 ? 0.948 -6.457 9.854 1.00 87.50 80 ALA A N 1
ATOM 609 C CA . ALA A 1 80 ? 1.514 -6.356 8.520 1.00 87.50 80 ALA A CA 1
ATOM 610 C C . ALA A 1 80 ? 1.382 -4.931 7.962 1.00 87.50 80 ALA A C 1
ATOM 612 O O . ALA A 1 80 ? 0.546 -4.151 8.430 1.00 87.50 80 ALA A O 1
ATOM 613 N N . ASP A 1 81 ? 2.175 -4.602 6.945 1.00 91.12 81 ASP A N 1
ATOM 614 C CA . ASP A 1 81 ? 2.053 -3.362 6.179 1.00 91.12 81 ASP A CA 1
ATOM 615 C C . ASP A 1 81 ? 2.230 -3.577 4.662 1.00 91.12 81 ASP A C 1
ATOM 617 O O . ASP A 1 81 ? 2.484 -4.683 4.185 1.00 91.12 81 ASP A O 1
ATOM 621 N N . LEU A 1 82 ? 2.081 -2.509 3.871 1.00 91.19 82 LEU A N 1
ATOM 622 C CA . LEU A 1 82 ? 2.185 -2.587 2.409 1.00 91.19 82 LEU A CA 1
ATOM 623 C C . LEU A 1 82 ? 3.580 -2.967 1.898 1.00 91.19 82 LEU A C 1
ATOM 625 O O . LEU A 1 82 ? 3.675 -3.499 0.795 1.00 91.19 82 LEU A O 1
ATOM 629 N N . GLY A 1 83 ? 4.644 -2.688 2.656 1.00 90.94 83 GLY A N 1
ATOM 630 C CA . GLY A 1 83 ? 6.005 -3.037 2.247 1.00 90.94 83 GLY A CA 1
ATOM 631 C C . GLY A 1 83 ? 6.208 -4.547 2.274 1.00 90.94 83 GLY A C 1
ATOM 632 O O . GLY A 1 83 ? 6.711 -5.117 1.310 1.00 90.94 83 GLY A O 1
ATOM 633 N N . GLN A 1 84 ? 5.695 -5.211 3.310 1.00 90.69 84 GLN A N 1
ATOM 634 C CA . GLN A 1 84 ? 5.709 -6.673 3.413 1.00 90.69 84 GLN A CA 1
ATOM 635 C C . GLN A 1 84 ? 4.831 -7.357 2.357 1.00 90.69 84 GLN A C 1
ATOM 637 O O . GLN A 1 84 ? 5.141 -8.463 1.923 1.00 90.69 84 GLN A O 1
ATOM 642 N N . MET A 1 85 ? 3.751 -6.706 1.913 1.00 90.75 85 MET A N 1
ATOM 643 C CA . MET A 1 85 ? 2.884 -7.242 0.856 1.00 90.75 85 MET A CA 1
ATOM 644 C C . MET A 1 85 ? 3.398 -6.966 -0.566 1.00 90.75 85 MET A C 1
ATOM 646 O O . MET A 1 85 ? 2.802 -7.443 -1.532 1.00 90.75 85 MET A O 1
ATOM 650 N N . LEU A 1 86 ? 4.471 -6.184 -0.722 1.00 89.19 86 LEU A N 1
ATOM 651 C CA . LEU A 1 86 ? 4.902 -5.685 -2.024 1.00 89.19 86 LEU A CA 1
ATOM 652 C C . LEU A 1 86 ? 5.258 -6.810 -3.003 1.00 89.19 86 LEU A C 1
ATOM 654 O O . LEU A 1 86 ? 4.845 -6.764 -4.160 1.00 89.19 86 LEU A O 1
ATOM 658 N N . GLU A 1 87 ? 6.010 -7.808 -2.542 1.00 87.50 87 GLU A N 1
ATOM 659 C CA . GLU A 1 87 ? 6.435 -8.944 -3.365 1.00 87.50 87 GLU A CA 1
ATOM 660 C C . GLU A 1 87 ? 5.226 -9.714 -3.909 1.00 87.50 87 GLU A C 1
ATOM 662 O O . GLU A 1 87 ? 5.124 -9.912 -5.119 1.00 87.50 87 GLU A O 1
ATOM 667 N N . LEU A 1 88 ? 4.236 -9.993 -3.052 1.00 88.50 88 LEU A N 1
ATOM 668 C CA . LEU A 1 88 ? 2.977 -10.624 -3.451 1.00 88.50 88 LEU A CA 1
ATOM 669 C C . LEU A 1 88 ? 2.264 -9.833 -4.558 1.00 88.50 88 LEU A C 1
ATOM 671 O O . LEU A 1 88 ? 1.787 -10.416 -5.529 1.00 88.50 88 LEU A O 1
ATOM 675 N N . PHE A 1 89 ? 2.164 -8.505 -4.433 1.00 87.88 89 PHE A N 1
ATOM 676 C CA . PHE A 1 89 ? 1.493 -7.687 -5.450 1.00 87.88 89 PHE A CA 1
ATOM 677 C C . PHE A 1 89 ? 2.274 -7.617 -6.765 1.00 87.88 89 PHE A C 1
ATOM 679 O O . PHE A 1 89 ? 1.669 -7.562 -7.837 1.00 87.88 89 PHE A O 1
ATOM 686 N N . VAL A 1 90 ? 3.607 -7.648 -6.702 1.00 86.50 90 VAL A N 1
ATOM 687 C CA . VAL A 1 90 ? 4.456 -7.729 -7.894 1.00 86.50 90 VAL A CA 1
ATOM 688 C C . VAL A 1 90 ? 4.252 -9.063 -8.613 1.00 86.50 90 VAL A C 1
ATOM 690 O O . VAL A 1 90 ? 4.101 -9.053 -9.834 1.00 86.50 90 VAL A O 1
ATOM 693 N N . GLU A 1 91 ? 4.196 -10.179 -7.884 1.00 86.50 91 GLU A N 1
ATOM 694 C CA . GLU A 1 91 ? 3.928 -11.507 -8.449 1.00 86.50 91 GLU A CA 1
ATOM 695 C C . GLU A 1 91 ? 2.519 -11.608 -9.042 1.00 86.50 91 GLU A C 1
ATOM 697 O O . GLU A 1 91 ? 2.366 -12.028 -10.187 1.00 86.50 91 GLU A O 1
ATOM 702 N N . LEU A 1 92 ? 1.493 -11.131 -8.326 1.00 83.94 92 LEU A N 1
ATOM 703 C CA . LEU A 1 92 ? 0.105 -11.094 -8.810 1.00 83.94 92 LEU A CA 1
ATOM 704 C C . LEU A 1 92 ? -0.080 -10.246 -10.075 1.00 83.94 92 LEU A C 1
ATOM 706 O O . LEU A 1 92 ? -1.059 -10.417 -10.790 1.00 83.94 92 LEU A O 1
ATOM 710 N N . ARG A 1 93 ? 0.820 -9.295 -10.334 1.00 81.25 93 ARG A N 1
ATOM 711 C CA . ARG A 1 93 ? 0.829 -8.477 -11.555 1.00 81.25 93 ARG A CA 1
ATOM 712 C C . ARG A 1 93 ? 1.671 -9.108 -12.669 1.00 81.25 93 ARG A C 1
ATOM 714 O O . ARG A 1 93 ? 1.564 -8.683 -13.815 1.00 81.25 93 ARG A O 1
ATOM 721 N N . ALA A 1 94 ? 2.564 -10.041 -12.353 1.00 78.75 94 ALA A N 1
ATOM 722 C CA . ALA A 1 94 ? 3.387 -10.735 -13.342 1.00 78.75 94 ALA A CA 1
ATOM 723 C C . ALA A 1 94 ? 2.660 -11.924 -13.998 1.00 78.75 94 ALA A C 1
ATOM 725 O O . ALA A 1 94 ? 3.113 -12.404 -15.041 1.00 78.75 94 ALA A O 1
ATOM 726 N N . HIS A 1 95 ? 1.556 -12.381 -13.404 1.00 69.38 95 HIS A N 1
ATOM 727 C CA . HIS A 1 95 ? 0.770 -13.545 -13.814 1.00 69.38 95 HIS A CA 1
ATOM 728 C C . HIS A 1 95 ? -0.700 -13.179 -14.042 1.00 69.38 95 HIS A C 1
ATOM 730 O O . HIS A 1 95 ? -1.307 -13.780 -14.958 1.00 69.38 95 HIS A O 1
#

Sequence (95 aa):
MGNVTSSVAAKFAFFPPDPPTYGVFREGGDDGRLHFAGVSADKNVDVHLLETKGGNRIVATFWRHPMARLTLLYSHGNAADLGQMLELFVELRAH

Organism: Colocasia esculenta (NCBI:txid4460)